Protein AF-A0A8T4PXY3-F1 (afdb_monomer)

Secondary structure (DSSP, 8-state):
-B---SEEEEEEEE-TTSS-EEEEEEEESSS-GGGTTPPPSEEEEEEEE-EEEEESSSEEE--SSS--EEE---SEEEEEEETTEEEEEEE-

pLDDT: mean 72.8, std 12.43, range [38.0, 91.31]

Foldseek 3Di:
DKDDAQKWKWFWDDDPPDPFIWIKIFGHNDAPCVVPVDHGPDIDIDTRADAEWEDEPDTDGDDPVPTMDMDGGFPIWDWDDDPNYIYIYTYD

Nearest PDB structures (foldseek):
  9ezm-assembly1_A  TM=4.861E-01  e=2.987E+00  Halogeometricum borinquense DSM 11551

Mean predicted aligned error: 8.62 Å

Radius of gyration: 12.74 Å; Cα contacts (8 Å, |Δi|>4): 205; chains: 1; bounding box: 27×36×29 Å

Solvent-accessible surface area (backbone atoms only — not comparable to full-atom values): 5366 Å² total; per-residue (Å²): 93,84,54,95,36,26,16,39,41,44,43,74,43,84,46,96,88,55,99,38,26,29,35,36,42,33,30,26,88,46,62,70,45,85,80,73,75,58,77,59,81,46,73,49,77,39,72,58,35,76,50,57,43,44,44,44,103,57,82,49,85,62,67,87,83,79,84,67,48,79,48,62,60,35,74,43,40,41,52,49,80,58,95,48,36,41,40,39,39,46,42,107

Structure (mmCIF, N/CA/C/O backbone):
data_AF-A0A8T4PXY3-F1
#
_entry.id   AF-A0A8T4PXY3-F1
#
loop_
_atom_site.group_PDB
_atom_site.id
_atom_site.type_symbol
_atom_site.label_atom_id
_atom_site.label_alt_id
_atom_site.label_comp_id
_atom_site.label_asym_id
_atom_site.label_entity_id
_atom_site.label_seq_id
_atom_site.pdbx_PDB_ins_code
_atom_site.Cartn_x
_atom_site.Cartn_y
_atom_site.Cartn_z
_atom_site.occupancy
_atom_site.B_iso_or_equiv
_atom_site.auth_seq_id
_atom_site.auth_comp_id
_atom_site.auth_asym_id
_atom_site.auth_atom_id
_atom_site.pdbx_PDB_model_num
ATOM 1 N N . MET A 1 1 ? -12.688 1.629 3.553 1.00 58.97 1 MET A N 1
ATOM 2 C CA . MET A 1 1 ? -13.033 1.520 2.112 1.00 58.97 1 MET A CA 1
ATOM 3 C C . MET A 1 1 ? -12.458 0.216 1.594 1.00 58.97 1 MET A C 1
ATOM 5 O O . MET A 1 1 ? -11.339 -0.099 1.982 1.00 58.97 1 MET A O 1
ATOM 9 N N . GLU A 1 2 ? -13.207 -0.531 0.785 1.00 58.66 2 GLU A N 1
ATOM 10 C CA . GLU A 1 2 ? -12.740 -1.780 0.169 1.00 58.66 2 GLU A CA 1
ATOM 11 C C . GLU A 1 2 ? -12.258 -1.476 -1.253 1.00 58.66 2 GLU A C 1
ATOM 13 O O . GLU A 1 2 ? -12.985 -0.864 -2.036 1.00 58.66 2 GLU A O 1
ATOM 18 N N . ILE A 1 3 ? -11.006 -1.821 -1.555 1.00 70.44 3 ILE A N 1
ATOM 19 C CA . ILE A 1 3 ? -10.353 -1.507 -2.834 1.00 70.44 3 ILE A CA 1
ATOM 20 C C . ILE A 1 3 ? -9.818 -2.812 -3.419 1.00 70.44 3 ILE A C 1
ATOM 22 O O . ILE A 1 3 ? -9.072 -3.526 -2.750 1.00 70.44 3 ILE A O 1
ATOM 26 N N . GLN A 1 4 ? -10.172 -3.122 -4.668 1.00 77.12 4 GLN A N 1
ATOM 27 C CA . GLN A 1 4 ? -9.576 -4.250 -5.385 1.00 77.12 4 GLN A CA 1
ATOM 28 C C . GLN A 1 4 ? -8.196 -3.857 -5.926 1.00 77.12 4 GLN A C 1
ATOM 30 O O . GLN A 1 4 ? -8.088 -3.024 -6.823 1.00 77.12 4 GLN A O 1
ATOM 35 N N . ALA A 1 5 ? -7.144 -4.473 -5.393 1.00 82.81 5 ALA A N 1
ATOM 36 C CA . ALA A 1 5 ? -5.766 -4.331 -5.857 1.00 82.81 5 ALA A CA 1
ATOM 37 C C . ALA A 1 5 ? -5.006 -5.639 -5.598 1.00 82.81 5 ALA A C 1
ATOM 39 O O . ALA A 1 5 ? -5.274 -6.307 -4.603 1.00 82.81 5 ALA A O 1
ATOM 40 N N . LYS A 1 6 ? -4.057 -5.997 -6.472 1.00 81.81 6 LYS A N 1
ATOM 41 C CA . LYS A 1 6 ? -3.150 -7.142 -6.263 1.00 81.81 6 LYS A CA 1
ATOM 42 C C . LYS A 1 6 ? -1.897 -6.764 -5.479 1.00 81.81 6 LYS A C 1
ATOM 44 O O . LYS A 1 6 ? -1.345 -7.602 -4.776 1.00 81.81 6 LYS A O 1
ATOM 49 N N . SER A 1 7 ? -1.455 -5.514 -5.592 1.00 78.00 7 SER A N 1
ATOM 50 C CA . SER A 1 7 ? -0.351 -4.975 -4.801 1.00 78.00 7 SER A CA 1
ATOM 51 C C . SER A 1 7 ? -0.542 -3.486 -4.525 1.00 78.00 7 SER A C 1
ATOM 53 O O . SER A 1 7 ? -1.314 -2.806 -5.213 1.00 78.00 7 SER A O 1
ATOM 55 N N . ILE A 1 8 ? 0.162 -2.984 -3.510 1.00 85.38 8 ILE A N 1
ATOM 56 C CA . ILE A 1 8 ? 0.256 -1.552 -3.219 1.00 85.38 8 ILE A CA 1
ATOM 57 C C . ILE A 1 8 ? 1.704 -1.116 -3.015 1.00 85.38 8 ILE A C 1
ATOM 59 O O . ILE A 1 8 ? 2.538 -1.876 -2.512 1.00 85.38 8 ILE A O 1
ATOM 63 N N . ILE A 1 9 ? 1.973 0.141 -3.359 1.00 84.88 9 ILE A N 1
ATOM 64 C CA . ILE A 1 9 ? 3.186 0.860 -2.967 1.00 84.88 9 ILE A CA 1
ATOM 65 C C . ILE A 1 9 ? 2.785 1.953 -1.987 1.00 84.88 9 ILE A C 1
ATOM 67 O O . ILE A 1 9 ? 1.925 2.778 -2.291 1.00 84.88 9 ILE A O 1
ATOM 71 N N . ILE A 1 10 ? 3.420 1.955 -0.819 1.00 84.81 10 ILE A N 1
ATOM 72 C CA . ILE A 1 10 ? 3.261 3.001 0.188 1.00 84.81 10 ILE A CA 1
ATOM 73 C C . ILE A 1 10 ? 4.508 3.874 0.139 1.00 84.81 10 ILE A C 1
ATOM 75 O O . ILE A 1 10 ? 5.598 3.417 0.495 1.00 84.81 10 ILE A O 1
ATOM 79 N N . SER A 1 11 ? 4.329 5.125 -0.272 1.00 84.00 11 SER A N 1
ATOM 80 C CA . SER A 1 11 ? 5.394 6.118 -0.373 1.00 84.00 11 SER A CA 1
ATOM 81 C C . SER A 1 11 ? 5.087 7.373 0.436 1.00 84.00 11 SER A C 1
ATOM 83 O O . SER A 1 11 ? 3.995 7.553 0.991 1.00 84.00 11 SER A O 1
ATOM 85 N N . ARG A 1 12 ? 6.092 8.243 0.568 1.00 81.19 12 ARG A N 1
ATOM 86 C CA . ARG A 1 12 ? 5.971 9.514 1.289 1.00 81.19 12 ARG A CA 1
ATOM 87 C C . ARG A 1 12 ? 6.412 10.688 0.432 1.00 81.19 12 ARG A C 1
ATOM 89 O O . ARG A 1 12 ? 7.417 10.618 -0.272 1.00 81.19 12 ARG A O 1
ATOM 96 N N . ARG A 1 13 ? 5.742 11.820 0.607 1.00 79.12 13 ARG A N 1
ATOM 97 C CA . ARG A 1 13 ? 6.165 13.119 0.087 1.00 79.12 13 ARG A CA 1
ATOM 98 C C . ARG A 1 13 ? 6.392 14.069 1.255 1.00 79.12 13 ARG A C 1
ATOM 100 O O . ARG A 1 13 ? 5.542 14.218 2.129 1.00 79.12 13 ARG A O 1
ATOM 107 N N . LYS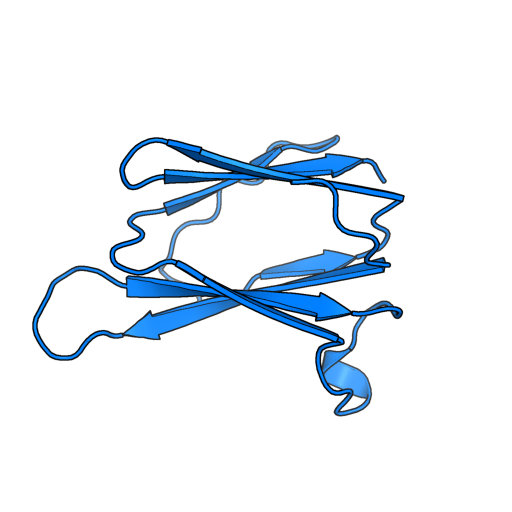 A 1 14 ? 7.574 14.687 1.299 1.00 67.38 14 LYS A N 1
ATOM 108 C CA . LYS A 1 14 ? 7.891 15.700 2.312 1.00 67.38 14 LYS A CA 1
ATOM 109 C C . LYS A 1 14 ? 7.079 16.959 2.019 1.00 67.38 14 LYS A C 1
ATOM 111 O O . LYS A 1 14 ? 7.174 17.497 0.916 1.00 67.38 14 LYS A O 1
ATOM 116 N N . VAL A 1 15 ? 6.322 17.429 3.004 1.00 68.75 15 VAL A N 1
ATOM 117 C CA . VAL A 1 15 ? 5.648 18.726 2.931 1.00 68.75 15 VAL A CA 1
ATOM 118 C C . VAL A 1 15 ? 6.646 19.792 3.384 1.00 68.75 15 VAL A C 1
ATOM 120 O O . VAL A 1 15 ? 7.374 19.612 4.357 1.00 68.75 15 VAL A O 1
ATOM 123 N N . VAL A 1 16 ? 6.762 20.880 2.622 1.00 61.47 16 VAL A N 1
ATOM 124 C CA . VAL A 1 16 ? 7.871 21.849 2.739 1.00 61.47 16 VAL A CA 1
ATOM 125 C C . VAL A 1 16 ? 7.858 22.622 4.069 1.00 61.47 16 VAL A C 1
ATOM 127 O O . VAL A 1 16 ? 8.903 23.121 4.479 1.00 61.47 16 VAL A O 1
ATOM 130 N N . GLN A 1 17 ? 6.713 22.708 4.754 1.00 58.78 17 GLN A N 1
ATOM 131 C CA . GLN A 1 17 ? 6.512 23.619 5.890 1.00 58.78 17 GLN A CA 1
ATOM 132 C C . GLN A 1 17 ? 6.238 22.949 7.245 1.00 58.78 17 GLN A C 1
ATOM 134 O O . GLN A 1 17 ? 6.146 23.663 8.238 1.00 58.78 17 GLN A O 1
ATOM 139 N N . ASP A 1 18 ? 6.154 21.619 7.329 1.00 56.88 18 ASP A N 1
ATOM 140 C CA . ASP A 1 18 ? 5.807 20.935 8.582 1.00 56.88 18 ASP A CA 1
ATOM 141 C C . ASP A 1 18 ? 6.662 19.670 8.802 1.00 56.88 18 ASP A C 1
ATOM 143 O O . ASP A 1 18 ? 7.281 19.147 7.873 1.00 56.88 18 ASP A O 1
ATOM 147 N N . VAL A 1 19 ? 6.704 19.151 10.035 1.00 58.69 19 VAL A N 1
ATOM 148 C CA . VAL A 1 19 ? 7.336 17.847 10.372 1.00 58.69 19 VAL A CA 1
ATOM 149 C C . VAL A 1 19 ? 6.478 16.673 9.864 1.00 58.69 19 VAL A C 1
ATOM 151 O O . VAL A 1 19 ? 6.771 15.501 10.102 1.00 58.69 19 VAL A O 1
ATOM 154 N N . SER A 1 20 ? 5.389 16.985 9.166 1.00 61.00 20 SER A N 1
ATOM 155 C CA . SER A 1 20 ? 4.417 16.043 8.658 1.00 61.00 20 SER A CA 1
ATOM 156 C C . SER A 1 20 ? 4.770 15.572 7.238 1.00 61.00 20 SER A C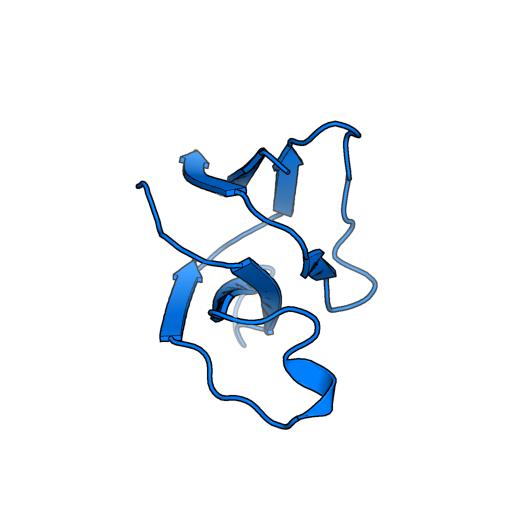 1
ATOM 158 O O . SER A 1 20 ? 5.429 16.260 6.452 1.00 61.00 20 SER A O 1
ATOM 160 N N . TYR A 1 21 ? 4.368 14.344 6.915 1.00 71.12 21 TYR A N 1
ATOM 161 C CA . TYR A 1 21 ? 4.554 13.752 5.593 1.00 71.12 21 TYR A CA 1
ATOM 162 C C . TYR A 1 21 ? 3.188 13.522 4.952 1.00 71.12 21 TYR A C 1
ATOM 164 O O . TYR A 1 21 ? 2.253 13.104 5.636 1.00 71.12 21 TYR A O 1
ATOM 172 N N . SER A 1 22 ? 3.076 13.738 3.642 1.00 82.94 22 SER A N 1
ATOM 173 C CA . SER A 1 22 ? 1.983 13.131 2.883 1.00 82.94 22 SER A CA 1
ATOM 174 C C . SER A 1 22 ? 2.333 11.668 2.654 1.00 82.94 22 SER A C 1
ATOM 176 O O . SER A 1 22 ? 3.428 11.361 2.176 1.00 82.94 22 SER A O 1
ATOM 178 N N . CYS A 1 23 ? 1.430 10.762 3.006 1.00 85.62 23 CYS A N 1
ATOM 179 C CA . CYS A 1 23 ? 1.522 9.358 2.636 1.00 85.62 23 CYS A CA 1
ATOM 180 C C . CYS A 1 23 ? 0.732 9.144 1.348 1.00 85.62 23 CYS A C 1
ATOM 182 O O . CYS A 1 23 ? -0.431 9.528 1.270 1.00 85.62 23 CYS A O 1
ATOM 184 N N . LEU A 1 24 ? 1.362 8.538 0.349 1.00 88.25 24 LEU A N 1
ATOM 185 C CA . LEU A 1 24 ? 0.704 8.142 -0.885 1.00 88.25 24 LEU A CA 1
ATOM 186 C C . LEU A 1 24 ? 0.610 6.622 -0.899 1.00 88.25 24 LEU A C 1
ATOM 188 O O . LEU A 1 24 ? 1.608 5.928 -0.706 1.00 88.25 24 LEU A O 1
ATOM 192 N N . ILE A 1 25 ? -0.596 6.113 -1.114 1.00 88.69 25 ILE A N 1
ATOM 193 C CA . ILE A 1 25 ? -0.841 4.692 -1.334 1.00 88.69 25 ILE A CA 1
ATOM 194 C C . ILE A 1 25 ? -1.262 4.531 -2.788 1.00 88.69 25 ILE A C 1
ATOM 196 O O . ILE A 1 25 ? -2.336 4.985 -3.181 1.00 88.69 25 ILE A O 1
ATOM 200 N N . SER A 1 26 ? -0.390 3.910 -3.571 1.00 89.75 26 SER A N 1
ATOM 201 C CA . SER A 1 26 ? -0.588 3.621 -4.989 1.00 89.75 26 SER A CA 1
ATOM 202 C C . SER A 1 26 ? -1.061 2.179 -5.157 1.00 89.75 26 SER A C 1
ATOM 204 O O . SER A 1 26 ? -0.440 1.266 -4.609 1.00 89.75 26 SER A O 1
ATOM 206 N N . PHE A 1 27 ? -2.139 1.967 -5.910 1.00 89.75 27 PHE A N 1
ATOM 207 C CA . PHE A 1 27 ? -2.792 0.661 -6.076 1.00 89.75 27 PHE A CA 1
ATOM 208 C C . PHE A 1 27 ? -2.515 0.068 -7.457 1.00 89.75 27 PHE A C 1
ATOM 210 O O . PHE A 1 27 ? -2.564 0.788 -8.449 1.00 89.75 27 PHE A O 1
ATOM 217 N N . PHE A 1 28 ? -2.282 -1.244 -7.545 1.00 88.38 28 PHE A N 1
ATOM 218 C CA . PHE A 1 28 ? -1.938 -1.913 -8.806 1.00 88.38 28 PHE A CA 1
ATOM 219 C C . PHE A 1 28 ? -2.688 -3.240 -8.982 1.00 88.38 28 PHE A C 1
ATOM 221 O O . PHE A 1 28 ? -3.001 -3.932 -8.012 1.00 88.38 28 PHE A O 1
ATOM 228 N N . ASN A 1 29 ? -2.950 -3.638 -10.231 1.00 89.69 29 ASN A N 1
ATOM 229 C CA . ASN A 1 29 ? -3.574 -4.924 -10.601 1.00 89.69 29 ASN A CA 1
ATOM 230 C C . ASN A 1 29 ? -2.553 -6.051 -10.869 1.00 89.69 29 ASN A C 1
ATOM 232 O O . ASN A 1 29 ? -2.935 -7.142 -11.309 1.00 89.69 29 ASN A O 1
AT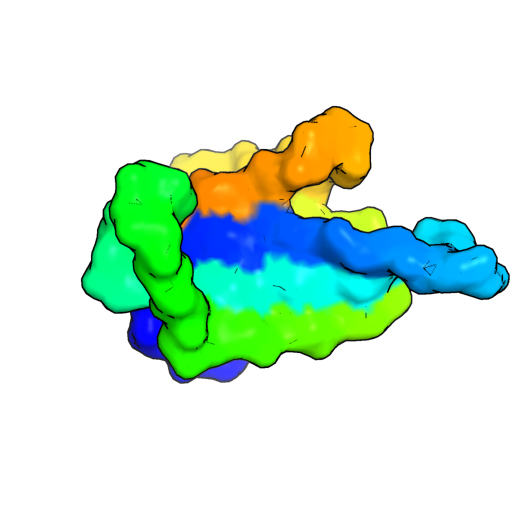OM 236 N N . ILE A 1 30 ? -1.274 -5.800 -10.603 1.00 82.12 30 ILE A N 1
ATOM 237 C CA . ILE A 1 30 ? -0.157 -6.736 -10.751 1.00 82.12 30 ILE A CA 1
ATOM 238 C C . ILE A 1 30 ? 0.717 -6.717 -9.497 1.00 82.12 30 ILE A C 1
ATOM 240 O O . ILE A 1 30 ? 0.643 -5.781 -8.707 1.00 82.12 30 ILE A O 1
ATOM 244 N N . ASN A 1 31 ? 1.567 -7.728 -9.334 1.00 75.62 31 ASN A N 1
ATOM 245 C CA . ASN A 1 31 ? 2.638 -7.720 -8.338 1.00 75.62 31 ASN A CA 1
ATOM 246 C C . ASN A 1 31 ? 3.895 -7.051 -8.903 1.00 75.62 31 ASN A C 1
ATOM 248 O O . ASN A 1 31 ? 4.123 -7.079 -10.110 1.00 75.62 31 ASN A O 1
ATOM 252 N N . ASN A 1 32 ? 4.739 -6.517 -8.018 1.00 73.19 32 ASN A N 1
ATOM 253 C CA . ASN A 1 32 ? 6.017 -5.880 -8.362 1.00 73.19 32 ASN A CA 1
ATOM 254 C C . ASN A 1 32 ? 5.931 -4.832 -9.497 1.00 73.19 32 ASN A C 1
ATOM 256 O O . ASN A 1 32 ? 6.733 -4.874 -10.432 1.00 73.19 32 ASN A O 1
ATOM 260 N N . PRO A 1 33 ? 5.009 -3.856 -9.420 1.00 78.06 33 PRO A N 1
ATOM 261 C CA . PRO A 1 33 ? 4.784 -2.883 -10.497 1.00 78.06 33 PRO A CA 1
ATOM 262 C C . PRO A 1 33 ? 6.010 -2.004 -10.813 1.00 78.06 33 PRO A C 1
ATOM 264 O O . PRO A 1 33 ? 6.169 -1.521 -11.932 1.00 78.06 33 PRO A O 1
ATOM 267 N N . HIS A 1 34 ? 6.937 -1.872 -9.859 1.00 73.50 34 HIS A N 1
ATOM 268 C CA . HIS A 1 34 ? 8.199 -1.143 -10.014 1.00 73.50 34 HIS A CA 1
ATOM 269 C C . HIS A 1 34 ? 9.168 -1.755 -11.043 1.00 73.50 34 HIS A C 1
ATOM 271 O O . HIS A 1 34 ? 10.098 -1.074 -11.466 1.00 73.50 34 HIS A O 1
ATOM 277 N N . LEU A 1 35 ? 8.981 -3.016 -11.450 1.00 72.88 35 LEU A N 1
ATOM 278 C CA . LEU A 1 35 ? 9.852 -3.673 -12.434 1.00 72.88 35 LEU A CA 1
ATOM 279 C C . LEU A 1 35 ? 9.462 -3.364 -13.887 1.00 72.88 35 LEU A C 1
ATOM 281 O O . LEU A 1 35 ? 10.306 -3.475 -14.772 1.00 72.88 35 LEU A O 1
ATOM 285 N N . GLY A 1 36 ? 8.199 -2.998 -14.132 1.00 74.38 36 GLY A N 1
ATOM 286 C CA . GLY A 1 36 ? 7.652 -2.770 -15.475 1.00 74.38 36 GLY A CA 1
ATOM 287 C C . GLY A 1 36 ? 7.400 -1.304 -15.831 1.00 74.38 36 GLY A C 1
ATOM 288 O O . GLY A 1 36 ? 7.078 -1.018 -16.977 1.00 74.38 36 GLY A O 1
ATOM 289 N N . GLY A 1 37 ? 7.542 -0.378 -14.874 1.00 74.69 37 GLY A N 1
ATOM 290 C CA . GLY A 1 37 ? 7.146 1.024 -15.070 1.00 74.69 37 GLY A CA 1
ATOM 291 C C . GLY A 1 37 ? 5.627 1.209 -15.146 1.00 74.69 37 GLY A C 1
ATOM 292 O O . GLY A 1 37 ? 5.148 2.130 -15.796 1.00 74.69 37 GLY A O 1
ATOM 293 N N . GLU A 1 38 ? 4.884 0.306 -14.512 1.00 83.81 38 GLU A N 1
ATOM 294 C CA . GLU A 1 38 ? 3.426 0.254 -14.571 1.00 83.81 38 GLU A CA 1
ATOM 295 C C . GLU A 1 38 ? 2.805 1.411 -13.787 1.00 83.81 38 GLU A C 1
ATOM 297 O O . GLU A 1 38 ? 3.260 1.750 -12.689 1.00 83.81 38 GLU A O 1
ATOM 302 N N . GLU A 1 39 ? 1.762 2.020 -14.350 1.00 87.25 39 GLU A N 1
ATOM 303 C CA . GLU A 1 39 ? 1.065 3.134 -13.714 1.00 87.25 39 GLU A CA 1
ATOM 304 C C . GLU A 1 39 ? 0.061 2.631 -12.661 1.00 87.25 39 GLU A C 1
ATOM 306 O O . GLU A 1 39 ? -0.577 1.588 -12.838 1.00 87.25 39 GLU A O 1
ATOM 311 N N . PRO A 1 40 ? -0.097 3.350 -11.537 1.00 89.12 40 PRO A N 1
ATOM 312 C CA . PRO A 1 40 ? -1.074 2.984 -10.523 1.00 89.12 40 PRO A CA 1
ATOM 313 C C . PRO A 1 40 ? -2.507 3.192 -11.020 1.00 89.12 40 PRO A C 1
ATOM 315 O O . PRO A 1 40 ? -2.822 4.188 -11.666 1.00 89.12 40 PRO A O 1
ATOM 318 N N . LEU A 1 41 ? -3.399 2.275 -10.643 1.00 91.31 41 LEU A N 1
ATOM 319 C CA . LEU A 1 41 ? -4.838 2.354 -10.921 1.00 91.31 41 LEU A CA 1
ATOM 320 C C . LEU A 1 41 ? -5.492 3.550 -10.229 1.00 91.31 41 LEU A C 1
ATOM 322 O O . LEU A 1 41 ? -6.440 4.141 -10.735 1.00 91.31 41 LEU A O 1
ATOM 326 N N . ASP A 1 42 ? -5.016 3.841 -9.025 1.00 91.00 42 ASP A N 1
ATOM 327 C CA . ASP A 1 42 ? -5.470 4.934 -8.185 1.00 91.00 42 ASP A CA 1
A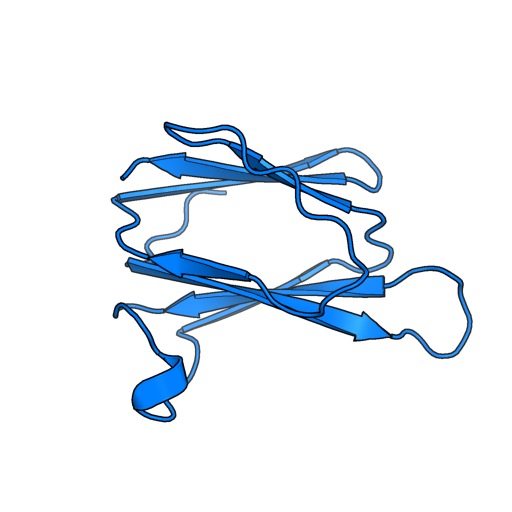TOM 328 C C . ASP A 1 42 ? -4.325 5.310 -7.244 1.00 91.00 42 ASP A C 1
ATOM 330 O O . ASP A 1 42 ? -3.437 4.497 -6.952 1.00 91.00 42 ASP A O 1
ATOM 334 N N . ILE A 1 43 ? -4.355 6.542 -6.755 1.00 89.94 43 ILE A N 1
ATOM 335 C CA . ILE A 1 43 ? -3.437 7.026 -5.733 1.00 89.94 43 ILE A CA 1
ATOM 336 C C . ILE A 1 43 ? -4.275 7.705 -4.662 1.00 89.94 43 ILE A C 1
ATOM 338 O O . ILE A 1 43 ? -5.003 8.663 -4.924 1.00 89.94 43 ILE A O 1
ATOM 342 N N . LYS A 1 44 ? -4.153 7.221 -3.428 1.00 88.69 44 LYS A N 1
ATOM 343 C CA . LYS A 1 44 ? -4.745 7.876 -2.263 1.00 88.69 44 LYS A CA 1
ATOM 344 C C . LYS A 1 44 ? -3.666 8.621 -1.502 1.00 88.69 44 LYS A C 1
ATOM 346 O O . LYS A 1 44 ? -2.746 8.010 -0.964 1.00 88.69 44 LYS A O 1
ATOM 351 N N . GLU A 1 45 ? -3.794 9.942 -1.487 1.00 87.94 45 GLU A N 1
ATOM 352 C CA . GLU A 1 45 ? -2.940 10.827 -0.706 1.00 87.94 45 GLU A CA 1
ATOM 353 C C . GLU A 1 45 ? -3.586 11.116 0.652 1.00 87.94 45 GLU A C 1
ATOM 355 O O . GLU A 1 45 ? -4.759 11.478 0.748 1.00 87.94 45 GLU A O 1
ATOM 360 N N . PHE A 1 46 ? -2.795 10.941 1.703 1.00 83.81 46 PHE A N 1
ATOM 361 C CA . PHE A 1 46 ? -3.150 11.216 3.084 1.00 83.81 46 PHE A CA 1
ATOM 362 C C . PHE A 1 46 ? -2.170 12.248 3.628 1.00 83.81 46 PHE A C 1
ATOM 364 O O . PHE A 1 46 ? -1.005 11.944 3.898 1.00 83.81 46 PHE A O 1
ATOM 371 N N . GLU A 1 47 ? -2.639 13.480 3.771 1.00 83.44 47 GLU A N 1
ATOM 372 C CA . GLU A 1 47 ? -1.841 14.571 4.317 1.00 83.44 47 GLU A CA 1
ATOM 373 C C . GLU A 1 47 ? -1.635 14.412 5.829 1.00 83.44 47 GLU A C 1
ATOM 375 O O . GLU A 1 47 ? -2.444 13.817 6.540 1.00 83.44 47 GLU A O 1
ATOM 380 N N . ASN A 1 48 ? -0.553 14.997 6.342 1.00 76.69 48 ASN A N 1
ATOM 381 C CA . ASN A 1 48 ? -0.234 15.035 7.770 1.00 76.69 48 ASN A CA 1
ATOM 382 C C . ASN A 1 48 ? -0.090 13.661 8.463 1.00 76.69 48 ASN A C 1
ATOM 384 O O . ASN A 1 48 ? -0.315 13.532 9.672 1.00 76.69 48 ASN A O 1
ATOM 388 N N . ALA A 1 49 ? 0.340 12.638 7.723 1.00 74.00 49 ALA A N 1
ATOM 389 C CA . ALA A 1 49 ? 0.538 11.288 8.232 1.00 74.00 49 ALA A CA 1
ATOM 390 C C . ALA A 1 49 ? 1.811 11.185 9.092 1.00 74.00 49 ALA A C 1
ATOM 392 O O . ALA A 1 49 ? 2.899 11.604 8.692 1.00 74.00 49 ALA A O 1
ATOM 393 N N . HIS A 1 50 ? 1.684 10.593 10.284 1.00 68.88 50 HIS A N 1
ATOM 394 C CA . HIS A 1 50 ? 2.815 10.380 11.202 1.00 68.88 50 HIS A CA 1
ATOM 395 C C . HIS A 1 50 ? 3.417 8.972 11.108 1.00 68.88 50 HIS A C 1
ATOM 397 O O . HIS A 1 50 ? 4.611 8.800 11.341 1.00 68.88 50 HIS A O 1
ATOM 403 N N . LYS A 1 51 ? 2.595 7.951 10.836 1.00 67.81 51 LYS A N 1
ATOM 404 C CA . LYS A 1 51 ? 3.017 6.549 10.688 1.00 67.81 51 LYS A CA 1
ATOM 405 C C . LYS A 1 51 ? 1.977 5.750 9.905 1.00 67.81 51 LYS A C 1
ATOM 407 O O . LYS A 1 51 ? 0.787 6.067 9.969 1.00 67.81 51 LYS A O 1
ATOM 412 N N . VAL A 1 52 ? 2.432 4.691 9.242 1.00 73.50 52 VAL A N 1
ATOM 413 C CA . VAL A 1 52 ? 1.583 3.692 8.582 1.00 73.50 52 VAL A CA 1
ATOM 414 C C . VAL A 1 52 ? 1.741 2.371 9.322 1.00 73.50 52 VAL A C 1
ATOM 416 O O . VAL A 1 52 ? 2.864 1.940 9.578 1.00 73.50 52 VAL A O 1
ATOM 419 N N . ILE A 1 53 ? 0.625 1.750 9.692 1.00 67.50 53 ILE A N 1
ATOM 420 C CA . ILE A 1 53 ? 0.607 0.442 10.353 1.00 67.50 53 ILE A CA 1
ATOM 421 C C . ILE A 1 53 ? -0.044 -0.556 9.400 1.00 67.50 53 ILE A C 1
ATOM 423 O O . ILE A 1 53 ? -1.198 -0.377 9.009 1.00 67.50 53 ILE A O 1
ATOM 427 N N . ILE A 1 54 ? 0.690 -1.613 9.056 1.00 70.94 54 ILE A N 1
ATOM 428 C CA . ILE A 1 54 ? 0.227 -2.683 8.169 1.00 70.94 54 ILE A CA 1
ATOM 429 C C . ILE A 1 54 ? -0.118 -3.906 9.019 1.00 70.94 54 ILE A C 1
ATOM 431 O O . ILE A 1 54 ? 0.729 -4.422 9.752 1.00 70.94 54 ILE A O 1
ATOM 435 N N . ARG A 1 55 ? -1.359 -4.38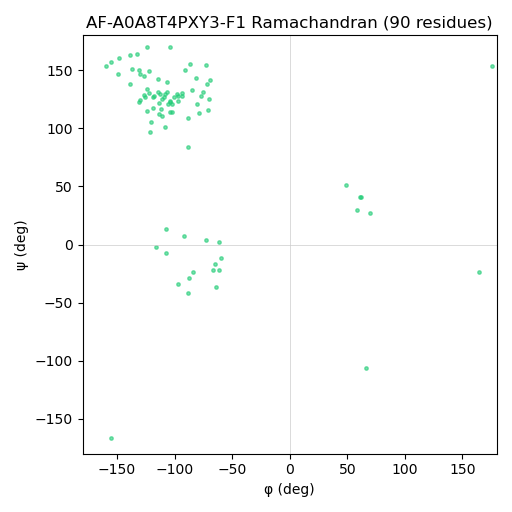5 8.914 1.00 63.09 55 ARG A N 1
ATOM 436 C CA . ARG A 1 55 ? -1.857 -5.578 9.610 1.00 63.09 55 ARG A CA 1
ATOM 437 C C .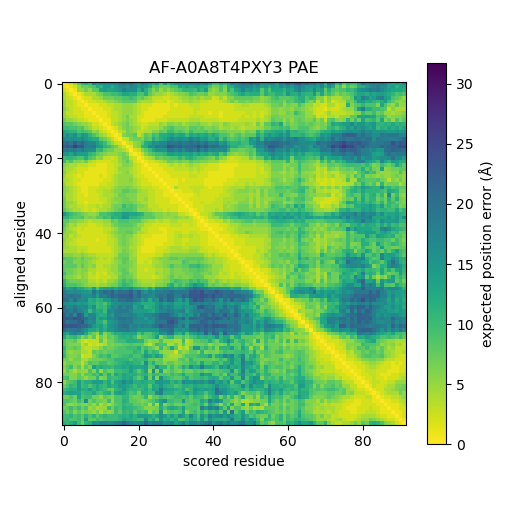 ARG A 1 55 ? -2.124 -6.697 8.600 1.00 63.09 55 ARG A C 1
ATOM 439 O O . ARG A 1 55 ? -2.992 -6.547 7.748 1.00 63.09 55 ARG A O 1
ATOM 446 N N . GLY A 1 56 ? -1.387 -7.800 8.723 1.00 63.03 56 GLY A N 1
ATOM 447 C CA . GLY A 1 56 ? -1.506 -9.033 7.930 1.00 63.03 56 GLY A CA 1
ATOM 448 C C . GLY A 1 56 ? -0.961 -10.240 8.722 1.00 63.03 56 GLY A C 1
ATOM 449 O O . GLY A 1 56 ? -0.731 -10.094 9.924 1.00 63.03 56 GLY A O 1
ATOM 450 N N . PRO A 1 57 ? -0.713 -11.422 8.109 1.00 53.81 57 PRO A N 1
ATOM 451 C CA . PRO A 1 57 ? -0.276 -12.643 8.815 1.00 53.81 57 PRO A CA 1
ATOM 452 C C . PRO A 1 57 ? 1.050 -12.498 9.586 1.00 53.81 57 PRO A C 1
ATOM 454 O O . PRO A 1 57 ? 1.384 -13.341 10.418 1.00 53.81 57 PRO A O 1
ATOM 457 N N . LYS A 1 58 ? 1.793 -11.409 9.358 1.00 50.34 58 LYS A N 1
ATOM 458 C CA . LYS A 1 58 ? 2.777 -10.874 10.300 1.00 50.34 58 LYS A CA 1
ATOM 459 C C . LYS A 1 58 ? 2.547 -9.379 10.497 1.00 50.34 58 LYS A C 1
ATOM 461 O O . LYS A 1 58 ? 2.171 -8.668 9.567 1.00 50.34 58 LYS A O 1
ATOM 466 N N . GLU A 1 59 ? 2.818 -8.916 11.710 1.00 44.94 59 GLU A N 1
ATOM 467 C CA . GLU A 1 59 ? 2.851 -7.498 12.056 1.00 44.94 59 GLU A CA 1
ATOM 468 C C . GLU A 1 59 ? 4.090 -6.846 11.423 1.00 44.94 59 GLU A C 1
ATOM 470 O O . GLU A 1 59 ? 5.223 -7.210 11.746 1.00 44.94 59 GLU A O 1
ATOM 475 N N . ILE A 1 60 ? 3.883 -5.902 10.498 1.00 56.41 60 ILE A N 1
ATOM 476 C CA . ILE A 1 60 ? 4.962 -5.134 9.865 1.00 56.41 60 ILE A CA 1
ATOM 477 C C . ILE A 1 60 ? 4.899 -3.707 10.409 1.00 56.41 60 ILE A C 1
ATOM 479 O O . ILE A 1 60 ? 4.073 -2.891 9.996 1.00 56.41 60 ILE A O 1
ATOM 483 N N . ASN A 1 61 ? 5.792 -3.411 11.353 1.00 39.88 61 ASN A N 1
ATOM 484 C CA . ASN A 1 61 ? 6.012 -2.062 11.860 1.00 39.88 61 ASN A CA 1
ATOM 485 C C . ASN A 1 61 ? 7.062 -1.371 10.993 1.00 39.88 61 ASN A C 1
ATOM 487 O O . ASN A 1 61 ? 8.242 -1.719 11.036 1.00 39.88 61 ASN A O 1
ATOM 491 N N . TYR A 1 62 ? 6.628 -0.395 10.199 1.00 55.19 62 TYR A N 1
ATOM 492 C CA . TYR A 1 62 ? 7.514 0.350 9.318 1.00 55.19 62 TYR A CA 1
ATOM 493 C C . TYR A 1 62 ? 7.855 1.722 9.884 1.00 55.19 62 TYR A C 1
ATOM 495 O O . TYR A 1 62 ? 6.989 2.568 10.114 1.00 55.19 62 TYR A O 1
ATOM 503 N N . MET A 1 63 ? 9.152 1.938 10.078 1.00 45.94 63 MET A N 1
ATOM 504 C CA . MET A 1 63 ? 9.706 3.186 10.576 1.00 45.94 63 MET A CA 1
ATOM 505 C C . MET A 1 63 ? 10.175 4.026 9.387 1.00 45.94 63 MET A C 1
ATOM 507 O O . MET A 1 63 ? 10.951 3.566 8.558 1.00 45.94 63 MET A O 1
ATOM 511 N N . LEU A 1 64 ? 9.717 5.279 9.323 1.00 44.94 64 LEU A N 1
ATOM 512 C CA . LEU A 1 64 ? 9.844 6.208 8.184 1.00 44.94 64 LEU A CA 1
ATOM 513 C C . LEU A 1 64 ? 11.282 6.591 7.767 1.00 44.94 64 LEU A C 1
ATOM 515 O O . LEU A 1 64 ? 11.469 7.378 6.837 1.00 44.94 64 LEU A O 1
ATOM 519 N N . PHE A 1 65 ? 12.302 6.039 8.415 1.00 38.00 65 PHE A N 1
ATOM 520 C CA . PHE A 1 65 ? 13.697 6.152 8.005 1.00 38.00 65 PHE A CA 1
ATOM 521 C C . PHE A 1 65 ? 14.015 5.008 7.020 1.00 38.00 65 PHE A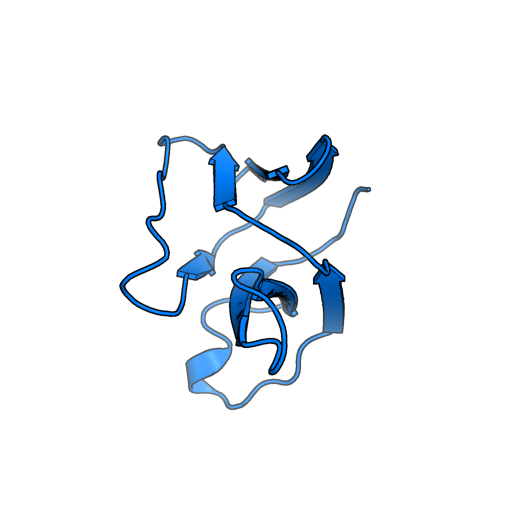 C 1
ATOM 523 O O . PHE A 1 65 ? 14.486 3.954 7.427 1.00 38.00 65 PHE A O 1
ATOM 530 N N . GLY A 1 66 ? 13.711 5.172 5.725 1.00 49.72 66 GLY A N 1
ATOM 531 C CA . GLY A 1 66 ? 14.021 4.129 4.722 1.00 49.72 66 GLY A CA 1
ATOM 532 C C . GLY A 1 66 ? 13.313 4.238 3.367 1.00 49.72 66 GLY A C 1
ATOM 533 O O . GLY A 1 66 ? 13.878 3.842 2.361 1.00 49.72 66 GLY A O 1
ATOM 534 N N . SER A 1 67 ? 12.159 4.907 3.327 1.00 61.75 67 SER A N 1
ATOM 535 C CA . SER A 1 67 ? 11.494 5.453 2.125 1.00 61.75 67 SER A CA 1
ATOM 536 C C . SER A 1 67 ? 11.031 4.500 1.002 1.00 61.75 67 SER A C 1
ATOM 538 O O . SER A 1 67 ? 11.187 4.902 -0.133 1.00 61.75 67 SER A O 1
ATOM 540 N N . ASP A 1 68 ? 10.460 3.316 1.269 1.00 63.47 68 ASP A N 1
ATOM 541 C CA . ASP A 1 68 ? 9.216 2.803 0.627 1.00 63.47 68 ASP A CA 1
ATOM 542 C C . ASP A 1 68 ? 8.892 1.359 1.081 1.00 63.47 68 ASP A C 1
ATOM 544 O O . ASP A 1 68 ? 9.787 0.602 1.464 1.00 63.47 68 ASP A O 1
ATOM 548 N N . ILE A 1 69 ? 7.609 0.963 1.043 1.00 72.56 69 ILE A N 1
ATOM 549 C CA . ILE A 1 69 ? 7.165 -0.432 1.256 1.00 72.56 69 ILE A CA 1
ATOM 550 C C . ILE A 1 69 ? 6.339 -0.901 0.063 1.00 72.56 69 ILE A C 1
ATOM 552 O O . ILE A 1 69 ? 5.393 -0.226 -0.348 1.00 72.56 69 ILE A O 1
ATOM 556 N N . ILE A 1 70 ? 6.641 -2.106 -0.420 1.00 64.06 70 ILE A N 1
ATOM 557 C CA . ILE A 1 70 ? 5.834 -2.824 -1.409 1.00 64.06 70 ILE A CA 1
ATOM 558 C C . ILE A 1 70 ? 5.135 -3.990 -0.711 1.00 64.06 70 ILE A C 1
ATOM 560 O O . ILE A 1 70 ? 5.785 -4.781 -0.025 1.00 64.06 70 ILE A O 1
ATOM 564 N N . ILE A 1 71 ? 3.821 -4.113 -0.904 1.00 74.12 71 ILE A N 1
ATOM 565 C CA . ILE A 1 71 ? 3.028 -5.252 -0.425 1.00 74.12 71 ILE A CA 1
ATOM 566 C C . ILE A 1 71 ? 2.406 -5.943 -1.635 1.00 74.12 71 ILE A C 1
ATOM 568 O O . ILE A 1 71 ? 1.613 -5.331 -2.347 1.00 74.12 71 ILE A O 1
ATOM 572 N N . ASN A 1 72 ? 2.768 -7.207 -1.854 1.00 62.16 72 ASN A N 1
ATOM 573 C CA . ASN A 1 72 ? 2.266 -8.049 -2.942 1.00 62.16 72 ASN A CA 1
ATOM 574 C C . ASN A 1 72 ? 1.232 -9.071 -2.442 1.00 62.16 72 ASN A C 1
ATOM 576 O O . ASN A 1 72 ? 1.087 -9.287 -1.233 1.00 62.16 72 ASN A O 1
ATOM 580 N N . ASP A 1 73 ? 0.581 -9.731 -3.402 1.00 72.00 73 ASP A N 1
ATOM 581 C CA . ASP A 1 73 ? -0.317 -10.874 -3.199 1.00 72.00 73 ASP A CA 1
ATOM 582 C C . ASP A 1 73 ? -1.531 -10.544 -2.327 1.00 72.00 73 ASP A C 1
ATOM 584 O O . ASP A 1 73 ? -1.938 -11.317 -1.468 1.00 72.00 73 ASP A O 1
ATOM 588 N N . ILE A 1 74 ? -2.116 -9.368 -2.540 1.00 75.88 74 ILE A N 1
ATOM 589 C CA . ILE A 1 74 ? -3.281 -8.907 -1.789 1.00 75.88 74 ILE A CA 1
ATOM 590 C C . ILE A 1 74 ? -4.550 -9.548 -2.366 1.00 75.88 74 ILE A C 1
ATOM 592 O O . ILE A 1 74 ? -4.876 -9.354 -3.538 1.00 75.88 74 ILE A O 1
ATOM 596 N N . LYS A 1 75 ? -5.293 -10.287 -1.536 1.00 78.31 75 LYS A N 1
ATOM 597 C CA . LYS A 1 75 ? -6.660 -10.753 -1.828 1.00 78.31 75 LYS A CA 1
ATOM 598 C C . LYS A 1 75 ? -7.711 -9.744 -1.391 1.00 78.31 75 LYS A C 1
ATOM 600 O O . LYS A 1 75 ? -8.681 -9.527 -2.114 1.00 78.31 75 LYS A O 1
ATOM 605 N N . LYS A 1 76 ? -7.523 -9.138 -0.214 1.00 77.81 76 LYS A N 1
ATOM 606 C CA . LYS A 1 76 ? -8.427 -8.124 0.341 1.00 77.81 76 LYS A CA 1
ATOM 607 C C . LYS A 1 76 ? -7.640 -6.994 0.992 1.00 77.81 76 LYS A C 1
ATOM 609 O O . LYS A 1 76 ? -6.670 -7.243 1.708 1.00 77.81 76 LYS A O 1
ATOM 614 N N . LEU A 1 77 ? -8.083 -5.761 0.757 1.00 79.06 77 LEU A N 1
ATOM 615 C CA . LEU A 1 77 ? -7.473 -4.550 1.293 1.00 79.06 77 LEU A CA 1
ATOM 616 C C . LEU A 1 77 ? -8.525 -3.660 1.947 1.00 79.06 77 LEU A C 1
ATOM 618 O O . LEU A 1 77 ? -9.479 -3.228 1.296 1.00 79.06 77 LEU A O 1
ATOM 622 N N . GLU A 1 78 ? -8.308 -3.332 3.215 1.00 81.75 78 GLU A N 1
ATOM 623 C CA . GLU A 1 78 ? -9.091 -2.332 3.933 1.00 81.75 78 GLU A CA 1
ATOM 624 C C . GLU A 1 78 ? -8.164 -1.244 4.465 1.00 81.75 78 GLU A C 1
ATOM 626 O O . GLU A 1 78 ? -7.147 -1.519 5.101 1.00 81.75 78 GLU A O 1
ATOM 631 N N . ILE A 1 79 ? -8.527 0.009 4.207 1.00 80.62 79 ILE A N 1
ATOM 632 C CA . ILE A 1 79 ? -7.799 1.171 4.718 1.00 80.62 79 ILE A CA 1
ATOM 633 C C . ILE A 1 79 ? -8.728 1.967 5.629 1.00 80.62 79 ILE A C 1
ATOM 635 O O . ILE A 1 79 ? -9.853 2.312 5.239 1.00 80.62 79 ILE A O 1
ATOM 639 N N . GLU 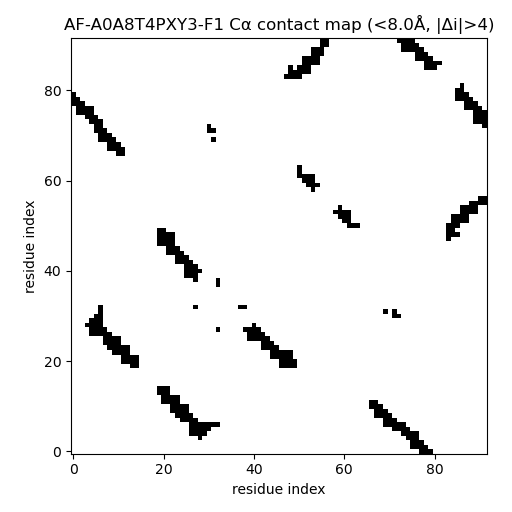A 1 80 ? -8.238 2.245 6.833 1.00 80.94 80 GLU A N 1
ATOM 640 C CA . GLU A 1 80 ? -8.882 3.048 7.870 1.00 80.94 80 GLU A CA 1
ATOM 641 C C . GLU A 1 80 ? -7.979 4.227 8.252 1.00 80.94 80 GLU A C 1
ATOM 643 O O . GLU A 1 80 ? -6.748 4.153 8.182 1.00 80.94 80 GLU A O 1
ATOM 648 N N . HIS A 1 81 ? -8.604 5.331 8.655 1.00 71.19 81 HIS A N 1
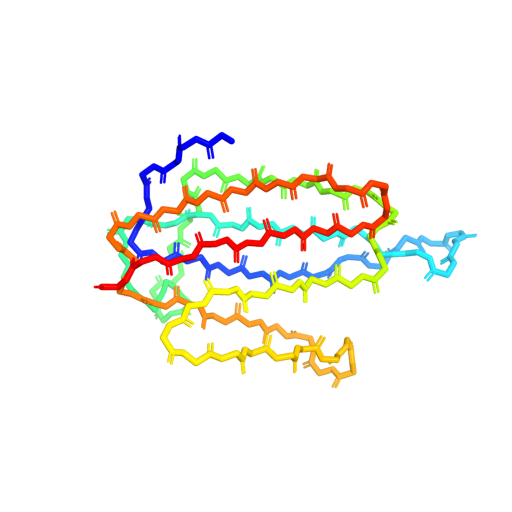ATOM 649 C CA . HIS A 1 81 ? -7.920 6.553 9.056 1.00 71.19 81 HIS A CA 1
ATOM 650 C C . HIS A 1 81 ? -8.350 6.939 10.473 1.00 71.19 81 HIS A C 1
ATOM 652 O O . HIS A 1 81 ? -9.513 7.271 10.702 1.00 71.19 81 HIS A O 1
ATOM 658 N N . GLU A 1 82 ? -7.409 6.900 11.416 1.00 74.00 82 GLU A N 1
ATOM 659 C CA . GLU A 1 82 ? -7.624 7.236 12.826 1.00 74.00 82 GLU A CA 1
ATOM 660 C C . GLU A 1 82 ? -6.696 8.390 13.234 1.00 74.00 82 GLU A C 1
ATOM 662 O O . GLU A 1 82 ? -5.521 8.207 13.565 1.00 74.00 82 GLU A O 1
ATOM 667 N N . GLY A 1 83 ? -7.216 9.619 13.205 1.00 77.75 83 GLY A N 1
ATOM 668 C CA . GLY A 1 83 ? -6.453 10.813 13.574 1.00 77.75 83 GLY A CA 1
ATOM 669 C C . GLY A 1 83 ? -5.301 11.098 12.606 1.00 77.75 83 GLY A C 1
ATOM 670 O O . GLY A 1 83 ? -5.538 11.582 11.509 1.00 77.75 83 GLY A O 1
ATOM 671 N N . LYS A 1 84 ? -4.057 10.836 13.032 1.00 66.94 84 LYS A N 1
ATOM 672 C CA . LYS A 1 84 ? -2.831 10.970 12.209 1.00 66.94 84 LYS A CA 1
ATOM 673 C C . LYS A 1 84 ? -2.233 9.617 11.805 1.00 66.94 84 LYS A C 1
ATOM 675 O O . LYS A 1 84 ? -1.053 9.522 11.437 1.00 66.94 84 LYS A O 1
ATOM 680 N N . HIS A 1 85 ? -3.005 8.551 11.985 1.00 67.44 85 HIS A N 1
ATOM 681 C CA . HIS A 1 85 ? -2.584 7.179 11.760 1.00 67.44 85 HIS A CA 1
ATOM 682 C C . HIS A 1 85 ? -3.378 6.580 10.610 1.00 67.44 85 HIS A C 1
ATOM 684 O O . HIS A 1 85 ? -4.605 6.666 10.569 1.00 67.44 85 HIS A O 1
ATOM 690 N N . ILE A 1 86 ? -2.650 5.956 9.688 1.00 73.00 86 ILE A N 1
ATOM 691 C CA . ILE A 1 86 ? -3.231 5.201 8.584 1.00 73.00 86 ILE A CA 1
ATOM 692 C C . ILE A 1 86 ? -3.078 3.730 8.928 1.00 73.00 86 ILE A C 1
ATOM 694 O O . ILE A 1 86 ? -1.965 3.251 9.183 1.00 73.00 86 ILE A O 1
ATOM 698 N N . LEU A 1 87 ? -4.204 3.030 8.953 1.00 75.19 87 LEU A N 1
ATOM 699 C CA . LEU A 1 87 ? -4.258 1.605 9.195 1.00 75.19 87 LEU A CA 1
ATOM 700 C C . LEU A 1 87 ? -4.561 0.894 7.880 1.00 75.19 87 LEU A C 1
ATOM 702 O O . LEU A 1 87 ? -5.590 1.141 7.258 1.00 75.19 87 LEU A O 1
ATOM 706 N N . VAL A 1 88 ? -3.660 0.008 7.469 1.00 74.62 88 VAL A N 1
ATOM 707 C CA . VAL A 1 88 ? -3.799 -0.803 6.258 1.00 74.62 88 VAL A CA 1
ATOM 708 C C . VAL A 1 88 ? -3.946 -2.259 6.685 1.00 74.62 88 VAL A C 1
ATOM 710 O O . VAL A 1 88 ? -3.011 -2.840 7.234 1.00 74.62 88 VAL A O 1
ATOM 713 N N . LYS A 1 89 ? -5.119 -2.851 6.471 1.00 75.69 89 LYS A N 1
ATOM 714 C CA . LYS A 1 89 ? -5.395 -4.270 6.729 1.00 75.69 89 LYS A CA 1
ATOM 715 C C . LYS A 1 89 ? -5.338 -5.031 5.411 1.00 75.69 89 LYS A C 1
ATOM 717 O O . LYS A 1 89 ? -6.010 -4.657 4.451 1.00 75.69 89 LYS A O 1
ATOM 722 N N . VAL A 1 90 ? -4.534 -6.085 5.381 1.00 73.56 90 VAL A N 1
ATOM 723 C CA . VAL A 1 90 ? -4.253 -6.881 4.187 1.00 73.56 90 VAL A CA 1
ATOM 724 C C . VAL A 1 90 ? -4.537 -8.350 4.478 1.00 73.56 90 VAL A C 1
ATOM 726 O O . VAL A 1 90 ? -4.010 -8.910 5.440 1.00 73.56 90 VAL A O 1
ATOM 729 N N . GLU A 1 91 ? -5.326 -8.978 3.615 1.00 75.69 91 GLU A N 1
ATOM 730 C CA . GLU A 1 91 ? -5.489 -10.431 3.536 1.00 75.69 91 GLU A CA 1
ATOM 731 C C . GLU A 1 91 ? -4.760 -10.941 2.287 1.00 75.69 91 GLU A C 1
ATOM 733 O O . GLU A 1 91 ? -4.929 -10.359 1.212 1.00 75.69 91 GLU A O 1
ATOM 738 N N . GLN A 1 92 ? -3.941 -11.990 2.433 1.00 68.62 92 GLN A N 1
ATOM 739 C CA . GLN A 1 92 ? -3.125 -12.586 1.362 1.00 68.62 92 GLN A CA 1
ATOM 740 C C . GLN A 1 92 ? -3.648 -13.948 0.909 1.00 68.62 92 GLN A C 1
ATOM 742 O O . GLN A 1 92 ? -4.252 -14.703 1.703 1.00 68.62 92 GLN A O 1
#

Sequence (92 aa):
MEIQAKSIIISRRKVVQDVSYSCLISFFNINNPHLGGEEPLDIKEFENAHKVIIRGPKEINYMLFGSDIIINDIKKLEIEHEGKHILVKVEQ